Protein AF-A0A5E5AR67-F1 (afdb_monomer)

pLDDT: mean 87.69, std 8.33, range [43.53, 94.31]

Foldseek 3Di:
DPLDADAFQKDWQDPDPDQVVVVVVLVVQQVVVQVVQCVVCPPNGDRDDSCVRHDCLPTNHRHMDGDDCVVVVVRHDD

Solvent-accessible surface area (backbone atoms only — not comparable to full-atom values): 4798 Å² total; per-residue (Å²): 130,80,86,78,49,37,89,61,57,64,49,69,40,80,82,45,92,60,52,64,65,59,50,51,53,42,55,50,51,44,54,52,52,52,51,54,46,39,74,72,44,52,90,77,51,74,86,75,63,78,63,78,70,47,54,64,48,76,31,54,43,80,4,48,43,78,56,63,52,84,84,44,52,86,54,37,54,132

Organism: NCBI:txid2508301

Sequence (78 aa):
MSRSKRKTPICGVTSAVSEAEDKALWHRAHRRSERVALERDGIEYIASNRHAHSSTWRMGKDGKHFFDAAEWPTVMRK

Secondary structure (DSSP, 8-state):
-----BSS-EEE----S-SHHHHHHHHHHHHHHHHHHHHHHGGG--PPPGGGS--GGGSTTT-EEE--TTT-GGGB--

Mean predicted aligned error: 6.26 Å

Nearest PDB structures (foldseek):
  4fpi-assembly1_C  TM=3.882E-01  e=3.255E+00  Rhodococcus opacus

Structure (mmCIF, N/CA/C/O backbone):
data_AF-A0A5E5AR67-F1
#
_entry.id   AF-A0A5E5AR67-F1
#
loop_
_atom_site.group_PDB
_atom_site.id
_atom_site.type_symbol
_atom_site.label_atom_id
_atom_site.label_alt_id
_atom_site.label_comp_id
_atom_site.label_asym_id
_atom_site.label_entity_id
_atom_site.label_seq_id
_atom_site.pdbx_PDB_ins_code
_atom_site.Cartn_x
_atom_site.Cartn_y
_atom_site.Cartn_z
_atom_site.occupancy
_atom_site.B_iso_or_equiv
_atom_site.auth_seq_id
_atom_site.auth_comp_id
_atom_site.auth_asym_id
_atom_site.auth_atom_id
_atom_site.pdbx_PDB_model_num
ATOM 1 N N . MET A 1 1 ? -3.565 -3.513 31.645 1.00 43.53 1 MET A N 1
ATOM 2 C CA . MET A 1 1 ? -3.772 -2.358 30.742 1.00 43.53 1 MET A CA 1
ATOM 3 C C . MET A 1 1 ? -5.201 -1.869 30.897 1.00 43.53 1 MET A C 1
ATOM 5 O O . MET A 1 1 ? -6.112 -2.675 30.738 1.00 43.53 1 MET A O 1
ATOM 9 N N . SER A 1 2 ? -5.411 -0.605 31.279 1.00 47.03 2 SER A N 1
ATOM 10 C CA . SER A 1 2 ? -6.764 -0.042 31.355 1.00 47.03 2 SER A CA 1
ATOM 11 C C . SER A 1 2 ? -7.406 -0.093 29.965 1.00 47.03 2 SER A C 1
ATOM 13 O O . SER A 1 2 ? -6.738 0.107 28.950 1.00 47.03 2 SER A O 1
ATOM 15 N N . ARG A 1 3 ? -8.698 -0.427 29.899 1.00 64.88 3 ARG A N 1
ATOM 16 C CA . ARG A 1 3 ? -9.461 -0.523 28.646 1.00 64.88 3 ARG A CA 1
ATOM 17 C C . ARG A 1 3 ? -9.771 0.877 28.109 1.00 64.88 3 ARG A C 1
ATOM 19 O O . ARG A 1 3 ? -10.929 1.287 28.078 1.00 64.88 3 ARG A O 1
ATOM 26 N N . SER A 1 4 ? -8.734 1.631 27.742 1.00 79.56 4 SER A N 1
ATOM 27 C CA . SER A 1 4 ? -8.889 2.930 27.095 1.00 79.56 4 SER A CA 1
ATOM 28 C C . SER A 1 4 ? -9.692 2.735 25.812 1.00 79.56 4 SER A C 1
ATOM 30 O O . SER A 1 4 ? -9.274 2.015 24.901 1.00 79.56 4 SER A O 1
ATOM 32 N N . LYS A 1 5 ? -10.892 3.313 25.784 1.00 86.69 5 LYS A N 1
ATOM 33 C CA . LYS A 1 5 ? -11.757 3.283 24.610 1.00 86.69 5 LYS A CA 1
ATOM 34 C C . LYS A 1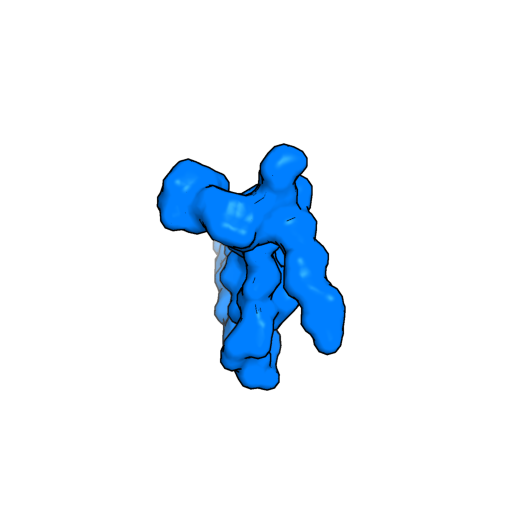 5 ? -11.262 4.291 23.580 1.00 86.69 5 LYS A C 1
ATOM 36 O O . LYS A 1 5 ? -10.714 5.338 23.925 1.00 86.69 5 LYS A O 1
ATOM 41 N N . ARG A 1 6 ? -11.453 3.977 22.304 1.00 89.75 6 ARG A N 1
ATOM 42 C CA . ARG A 1 6 ? -10.934 4.774 21.190 1.00 89.75 6 ARG A CA 1
ATOM 43 C C . ARG A 1 6 ? -11.815 5.996 20.936 1.00 89.75 6 ARG A C 1
ATOM 45 O O . ARG A 1 6 ? -13.035 5.900 20.986 1.00 89.75 6 ARG A O 1
ATOM 52 N N . LYS A 1 7 ? -11.199 7.146 20.645 1.00 91.81 7 LYS A N 1
ATOM 53 C CA . LYS A 1 7 ? -11.906 8.339 20.136 1.00 91.81 7 LYS A CA 1
ATOM 54 C C . LYS A 1 7 ? -12.154 8.233 18.630 1.00 91.81 7 LYS A C 1
ATOM 56 O O . LYS A 1 7 ? -13.232 8.567 18.162 1.00 91.81 7 LYS A O 1
ATOM 61 N N . THR A 1 8 ? -11.148 7.775 17.889 1.00 92.69 8 THR A N 1
ATOM 62 C CA . THR A 1 8 ? -11.199 7.616 16.432 1.00 92.69 8 THR A CA 1
ATOM 63 C C . THR A 1 8 ? -11.348 6.134 16.101 1.00 92.69 8 THR A C 1
ATOM 65 O O . THR A 1 8 ? -10.632 5.331 16.712 1.00 92.69 8 THR A O 1
ATOM 68 N N . PRO A 1 9 ? -12.220 5.746 15.156 1.00 93.25 9 PRO A N 1
ATOM 69 C CA . PRO A 1 9 ? -12.462 4.345 14.836 1.00 93.25 9 PRO A CA 1
ATOM 70 C C . PRO A 1 9 ? -11.354 3.780 13.934 1.00 93.25 9 PRO A C 1
ATOM 72 O O . PRO A 1 9 ? -11.576 3.419 12.785 1.00 93.25 9 PRO A O 1
ATOM 75 N N . ILE A 1 10 ? -10.127 3.753 14.458 1.00 93.44 10 ILE A N 1
ATOM 76 C CA . ILE A 1 10 ? -8.945 3.186 13.807 1.00 93.44 10 ILE A CA 1
ATOM 77 C C . ILE A 1 10 ? -8.401 2.054 14.676 1.00 93.44 10 ILE A C 1
ATOM 79 O O . ILE A 1 10 ? -8.193 2.214 15.886 1.00 93.44 10 ILE A O 1
ATOM 83 N N . CYS A 1 11 ? -8.125 0.914 14.055 1.00 90.25 11 CYS A N 1
ATOM 84 C CA . CYS A 1 11 ? -7.398 -0.198 14.654 1.00 90.25 11 CYS A CA 1
ATOM 85 C C . CYS A 1 11 ? -6.116 -0.486 13.863 1.00 90.25 11 CYS A C 1
ATOM 87 O O . CYS A 1 11 ? -6.032 -0.203 12.670 1.00 90.25 11 CYS A O 1
ATOM 89 N N . GLY A 1 12 ? -5.093 -0.986 14.558 1.00 89.62 12 GLY A N 1
ATOM 90 C CA . GLY A 1 12 ? -3.857 -1.448 13.931 1.00 89.62 12 GLY A CA 1
ATOM 91 C C . GLY A 1 12 ? -3.907 -2.951 13.675 1.00 89.62 12 GLY A C 1
ATOM 92 O O . GLY A 1 12 ? -4.592 -3.669 14.406 1.00 89.62 12 GLY A O 1
ATOM 93 N N . VAL A 1 13 ? -3.165 -3.424 12.677 1.00 88.88 13 VAL A N 1
ATOM 94 C CA . VAL A 1 13 ? -2.949 -4.857 12.451 1.00 88.88 13 VAL A CA 1
ATOM 95 C C . VAL A 1 13 ? -1.802 -5.324 13.343 1.00 88.88 13 VAL A C 1
ATOM 97 O O . VAL A 1 13 ? -0.696 -4.794 13.275 1.00 88.88 13 VAL A O 1
ATOM 100 N N . THR A 1 14 ? -2.068 -6.295 14.218 1.00 82.19 1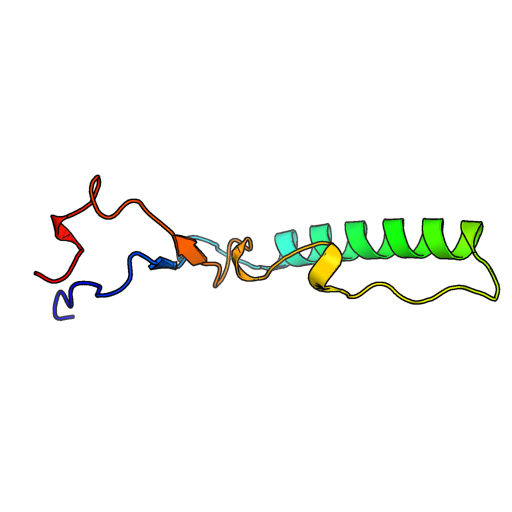4 THR A N 1
ATOM 101 C CA . THR A 1 14 ? -1.086 -6.781 15.208 1.00 82.19 14 THR A CA 1
ATOM 102 C C . THR A 1 14 ? -0.744 -8.259 15.055 1.00 82.19 14 THR A C 1
ATOM 104 O O . THR A 1 14 ? 0.064 -8.776 15.818 1.00 82.19 14 THR A O 1
ATOM 107 N N . SER A 1 15 ? -1.384 -8.962 14.121 1.00 85.25 15 SER A N 1
ATOM 108 C CA . SER A 1 15 ? -1.244 -10.411 13.941 1.00 85.25 15 SER A CA 1
ATOM 109 C C . SER A 1 15 ? -0.170 -10.808 12.928 1.00 85.25 15 SER A C 1
ATOM 111 O O . SER A 1 15 ? 0.142 -11.992 12.818 1.00 85.25 15 SER A O 1
ATOM 113 N N . ALA A 1 16 ? 0.398 -9.859 12.179 1.00 85.69 16 ALA A N 1
ATOM 114 C CA . ALA A 1 16 ? 1.415 -10.184 11.190 1.00 85.69 16 ALA A CA 1
ATOM 115 C C . ALA A 1 16 ? 2.742 -10.567 11.850 1.00 85.69 16 ALA A C 1
ATOM 117 O O . ALA A 1 16 ? 3.294 -9.835 12.671 1.00 85.69 16 ALA A O 1
ATOM 118 N N . VAL A 1 17 ? 3.282 -11.706 11.422 1.00 87.88 17 VAL A N 1
ATOM 119 C CA . VAL A 1 17 ? 4.583 -12.220 11.872 1.00 87.88 17 VAL A CA 1
ATOM 120 C C . VAL A 1 17 ? 5.734 -11.391 11.288 1.00 87.88 17 VAL A C 1
ATOM 122 O O . VAL A 1 17 ? 6.773 -11.220 11.921 1.00 87.88 17 VAL A O 1
ATOM 125 N N . SER A 1 18 ? 5.562 -10.860 10.075 1.00 87.25 18 SER A N 1
ATOM 126 C CA . SER A 1 18 ? 6.595 -10.130 9.340 1.00 87.25 18 SER A CA 1
ATOM 127 C C . SER A 1 18 ? 5.984 -9.181 8.307 1.00 87.25 18 SER A C 1
ATOM 129 O O . SER A 1 18 ? 4.850 -9.361 7.880 1.00 87.25 18 SER A O 1
ATOM 131 N N . GLU A 1 19 ? 6.771 -8.193 7.885 1.00 88.81 19 GLU A N 1
ATOM 132 C CA . GLU A 1 19 ? 6.465 -7.252 6.793 1.00 88.81 19 GLU A CA 1
ATOM 133 C C . GLU A 1 19 ? 7.203 -7.630 5.489 1.00 88.81 19 GLU A C 1
ATOM 135 O O . GLU A 1 19 ? 7.130 -6.932 4.478 1.00 88.81 19 GLU A O 1
ATOM 140 N N . ALA A 1 20 ? 8.001 -8.705 5.514 1.00 90.19 20 ALA A N 1
ATOM 141 C CA . ALA A 1 20 ? 8.900 -9.058 4.416 1.00 90.19 20 ALA A CA 1
ATOM 142 C C . ALA A 1 20 ? 8.148 -9.374 3.115 1.00 90.19 20 ALA A C 1
ATOM 144 O O . ALA A 1 20 ? 8.582 -8.961 2.038 1.00 90.19 20 ALA A O 1
ATOM 145 N N . GLU A 1 21 ? 7.017 -10.075 3.212 1.00 89.94 21 GLU A N 1
ATOM 146 C CA . GLU A 1 21 ? 6.196 -10.433 2.056 1.00 89.94 21 GLU A CA 1
ATOM 147 C C . GLU A 1 21 ? 5.560 -9.197 1.409 1.00 89.94 21 GLU A C 1
ATOM 149 O O . GLU A 1 21 ? 5.731 -8.985 0.206 1.00 89.94 21 GLU A O 1
ATOM 154 N N . ASP A 1 22 ? 4.935 -8.332 2.213 1.00 89.31 22 ASP A N 1
ATOM 155 C CA . ASP A 1 22 ? 4.332 -7.077 1.751 1.00 89.31 22 ASP A CA 1
ATOM 156 C C . ASP A 1 22 ? 5.358 -6.194 1.034 1.00 89.31 22 ASP A C 1
ATOM 158 O O . ASP A 1 22 ? 5.118 -5.713 -0.079 1.00 89.31 22 ASP A O 1
ATOM 162 N N . LYS A 1 23 ? 6.553 -6.043 1.624 1.00 88.94 23 LYS A N 1
ATOM 163 C CA . LYS A 1 23 ? 7.663 -5.306 1.002 1.00 88.94 23 LYS A CA 1
ATOM 164 C C . LYS A 1 23 ? 8.105 -5.940 -0.308 1.00 88.94 23 LYS A C 1
ATOM 166 O O . LYS A 1 23 ? 8.360 -5.226 -1.279 1.00 88.94 23 LYS A O 1
ATOM 171 N N . ALA A 1 24 ? 8.198 -7.267 -0.363 1.00 92.06 24 ALA A N 1
ATOM 172 C CA . ALA A 1 24 ? 8.608 -7.970 -1.570 1.00 92.06 24 ALA A CA 1
ATOM 173 C C . ALA A 1 24 ? 7.588 -7.801 -2.706 1.00 92.06 24 ALA A C 1
ATOM 175 O O . ALA A 1 24 ? 7.995 -7.586 -3.851 1.00 92.06 24 ALA A O 1
ATOM 176 N N . LEU A 1 25 ? 6.290 -7.885 -2.406 1.00 90.81 25 LEU A N 1
ATOM 177 C CA . LEU A 1 25 ? 5.208 -7.662 -3.369 1.00 90.81 25 LEU A CA 1
ATOM 178 C C . LEU A 1 25 ? 5.221 -6.224 -3.885 1.00 90.81 25 LEU A C 1
ATOM 180 O O . LEU A 1 25 ? 5.237 -5.996 -5.096 1.00 90.81 25 LEU A O 1
ATOM 184 N N . TRP A 1 26 ? 5.315 -5.256 -2.978 1.00 90.69 26 TRP A N 1
ATOM 185 C CA . TRP A 1 26 ? 5.374 -3.842 -3.323 1.00 90.69 26 TRP A CA 1
ATOM 186 C C . TRP A 1 26 ? 6.594 -3.488 -4.179 1.00 90.69 26 TRP A C 1
ATOM 188 O O . TRP A 1 26 ? 6.446 -2.881 -5.240 1.00 90.69 26 TRP A O 1
ATOM 198 N N . HIS A 1 27 ? 7.796 -3.918 -3.785 1.00 92.00 27 HIS A N 1
ATOM 199 C CA . HIS A 1 27 ? 9.009 -3.681 -4.570 1.00 92.00 27 HIS A CA 1
ATOM 200 C C . HIS A 1 27 ? 8.954 -4.354 -5.946 1.00 92.00 27 HIS A C 1
ATOM 202 O O . HIS A 1 27 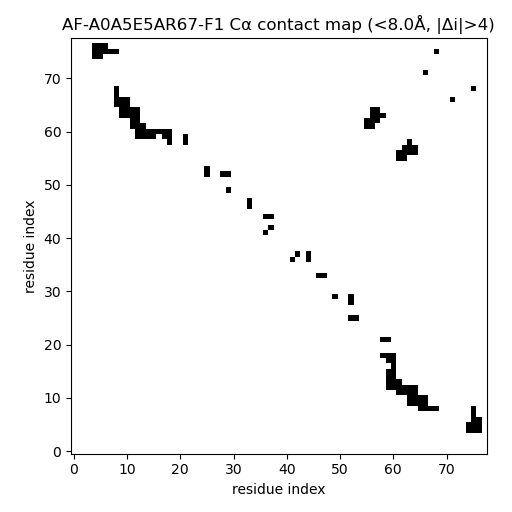? 9.562 -3.857 -6.895 1.00 92.00 27 HIS A O 1
ATOM 208 N N . ARG A 1 28 ? 8.277 -5.503 -6.079 1.00 93.38 28 ARG A N 1
ATOM 209 C CA . ARG A 1 28 ? 8.057 -6.154 -7.380 1.00 93.38 28 ARG A CA 1
ATOM 210 C C . ARG A 1 28 ? 7.099 -5.342 -8.253 1.00 93.38 28 ARG A C 1
ATOM 212 O O . ARG A 1 28 ? 7.401 -5.139 -9.426 1.00 93.38 28 ARG A O 1
ATOM 219 N N . ALA A 1 29 ? 5.990 -4.864 -7.689 1.00 90.75 29 ALA A N 1
ATOM 220 C CA . ALA A 1 29 ? 5.007 -4.056 -8.407 1.00 90.75 29 ALA A CA 1
ATOM 221 C C . ALA A 1 29 ? 5.610 -2.733 -8.901 1.00 90.75 29 ALA A C 1
ATOM 223 O O . ALA A 1 29 ? 5.516 -2.439 -10.089 1.00 90.75 29 ALA A O 1
ATOM 224 N N . HIS A 1 30 ? 6.303 -2.004 -8.021 1.00 92.31 30 HIS A N 1
ATOM 225 C CA . HIS A 1 30 ? 6.959 -0.744 -8.369 1.00 92.31 30 HIS A CA 1
ATOM 226 C C . HIS A 1 30 ? 8.025 -0.941 -9.452 1.00 92.31 30 HIS A C 1
ATOM 228 O O . HIS A 1 30 ? 7.984 -0.291 -10.487 1.00 92.31 30 HIS A O 1
ATOM 234 N N . ARG A 1 31 ? 8.934 -1.914 -9.305 1.00 92.56 31 ARG A N 1
ATOM 235 C CA . ARG A 1 31 ? 9.947 -2.168 -10.349 1.00 92.56 31 ARG A CA 1
ATOM 236 C C . ARG A 1 31 ? 9.332 -2.533 -11.698 1.00 92.56 31 ARG A C 1
ATOM 238 O O . ARG A 1 31 ? 9.874 -2.165 -12.734 1.00 92.56 31 ARG A O 1
ATOM 245 N N . ARG A 1 32 ? 8.209 -3.259 -11.700 1.00 93.06 32 ARG A N 1
ATOM 246 C CA . ARG A 1 32 ? 7.501 -3.604 -12.936 1.00 93.06 32 ARG A CA 1
ATOM 247 C C . ARG A 1 32 ? 6.918 -2.363 -13.611 1.00 93.06 32 ARG A C 1
ATOM 249 O O . ARG A 1 32 ? 7.084 -2.241 -14.819 1.00 93.06 32 ARG A O 1
ATOM 256 N N . SER A 1 33 ? 6.251 -1.481 -12.870 1.00 90.94 33 SER A N 1
ATOM 257 C CA . SER A 1 33 ? 5.677 -0.257 -13.443 1.00 90.94 33 SER A CA 1
ATOM 258 C C . SER A 1 33 ? 6.749 0.719 -13.912 1.00 90.94 33 SER A C 1
ATOM 260 O O . SER A 1 33 ? 6.625 1.246 -15.008 1.00 90.94 33 SER A O 1
ATOM 262 N N . GLU A 1 34 ? 7.815 0.901 -13.129 1.00 92.50 34 GLU A N 1
ATOM 263 C CA . GLU A 1 34 ? 8.945 1.771 -13.480 1.00 92.50 34 GLU A CA 1
ATOM 264 C C . GLU A 1 34 ? 9.611 1.290 -14.770 1.00 92.50 34 GLU A C 1
ATOM 266 O O . GLU A 1 34 ? 9.853 2.083 -15.668 1.00 92.50 34 GLU A O 1
ATOM 271 N N . ARG A 1 35 ? 9.831 -0.025 -14.916 1.00 93.31 35 ARG A N 1
ATOM 272 C CA . ARG A 1 35 ? 10.389 -0.597 -16.149 1.00 93.31 35 ARG A CA 1
ATOM 273 C C . ARG A 1 35 ? 9.509 -0.310 -17.365 1.00 93.31 35 ARG A C 1
ATOM 275 O O . ARG A 1 35 ? 10.024 0.101 -18.393 1.00 93.31 35 ARG A O 1
ATOM 282 N N . VAL A 1 36 ? 8.198 -0.525 -17.248 1.00 92.94 36 VAL A N 1
ATOM 283 C CA . VAL A 1 36 ? 7.258 -0.274 -18.354 1.00 92.94 36 VAL A CA 1
ATOM 284 C C . VAL A 1 36 ? 7.218 1.212 -18.713 1.00 92.94 36 VAL A C 1
ATOM 286 O O . VAL A 1 36 ? 7.181 1.554 -19.889 1.00 92.94 36 VAL A O 1
ATOM 289 N N . ALA A 1 37 ? 7.240 2.094 -17.715 1.00 90.75 37 ALA A N 1
ATOM 290 C CA . ALA A 1 37 ? 7.232 3.533 -17.939 1.00 90.75 37 ALA A CA 1
ATOM 291 C C . ALA A 1 37 ? 8.553 4.027 -18.554 1.00 90.75 37 ALA A C 1
ATOM 293 O O . ALA A 1 37 ? 8.520 4.813 -19.491 1.00 90.75 37 ALA A O 1
ATOM 294 N N . LEU A 1 38 ? 9.698 3.493 -18.120 1.00 92.69 38 LEU A N 1
ATOM 295 C CA . LEU A 1 38 ? 11.006 3.738 -18.738 1.00 92.69 38 LEU A CA 1
ATOM 296 C C . LEU A 1 38 ? 11.055 3.270 -20.197 1.00 92.69 38 LEU A C 1
ATOM 298 O O . LEU A 1 38 ? 11.531 4.004 -21.055 1.00 92.69 38 LEU A O 1
ATOM 302 N N . GLU A 1 39 ? 10.553 2.067 -20.490 1.00 93.38 39 GLU A N 1
ATOM 303 C CA . GLU A 1 39 ? 10.476 1.541 -21.862 1.00 93.38 39 GLU A CA 1
ATOM 304 C C . GLU A 1 39 ? 9.569 2.403 -22.755 1.00 93.38 39 GLU A C 1
ATOM 306 O O . GLU A 1 39 ? 9.839 2.541 -23.946 1.00 93.38 39 GLU A O 1
ATOM 311 N N . ARG A 1 40 ? 8.507 2.990 -22.189 1.00 92.25 40 ARG A N 1
ATOM 312 C CA . ARG A 1 40 ? 7.547 3.830 -22.915 1.00 92.25 40 ARG A CA 1
ATOM 313 C C . ARG A 1 40 ? 8.049 5.260 -23.139 1.00 92.25 40 ARG A C 1
ATOM 315 O O . ARG A 1 40 ? 7.921 5.770 -24.246 1.00 92.25 40 ARG A O 1
ATOM 322 N N . ASP A 1 41 ? 8.566 5.897 -22.092 1.00 91.50 41 ASP A N 1
ATOM 323 C CA . ASP A 1 41 ? 8.833 7.343 -22.056 1.00 91.50 41 ASP A CA 1
ATOM 324 C C . ASP A 1 41 ? 10.317 7.677 -22.288 1.00 91.50 41 ASP A C 1
ATOM 326 O O . ASP A 1 41 ? 10.660 8.805 -22.645 1.00 91.50 41 ASP A O 1
ATOM 330 N N . GLY A 1 42 ? 11.213 6.696 -22.131 1.00 89.44 42 GLY A N 1
ATOM 331 C CA . GLY A 1 42 ? 12.635 6.830 -22.429 1.00 89.44 42 GLY A CA 1
ATOM 332 C C . GLY A 1 42 ? 13.293 7.991 -21.681 1.00 89.44 42 GLY A C 1
ATOM 333 O O . GLY A 1 42 ? 13.430 7.962 -20.461 1.00 89.44 42 GLY A O 1
ATOM 334 N N . ILE A 1 43 ? 13.736 9.002 -22.432 1.00 88.38 43 ILE A N 1
ATOM 335 C CA . ILE A 1 43 ? 14.469 10.166 -21.907 1.00 88.38 43 ILE A CA 1
ATOM 336 C C . ILE A 1 43 ? 13.548 11.111 -21.117 1.00 88.38 43 ILE A C 1
ATOM 338 O O . ILE A 1 43 ? 13.998 11.729 -20.158 1.00 88.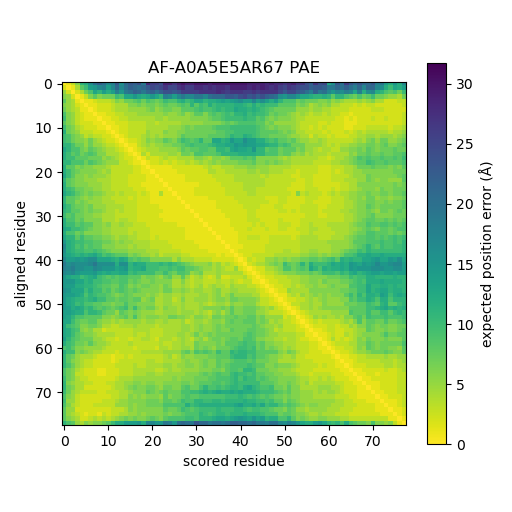38 43 ILE A O 1
ATOM 342 N N . GLU A 1 44 ? 12.260 11.171 -21.458 1.00 91.75 44 GLU A N 1
ATOM 343 C CA . GLU A 1 44 ? 11.258 12.020 -20.787 1.00 91.75 44 GLU A CA 1
ATOM 344 C C . GLU A 1 44 ? 10.692 11.370 -19.514 1.00 91.75 44 GLU A C 1
ATOM 346 O O . GLU A 1 44 ? 9.693 11.811 -18.943 1.00 91.75 44 GLU A O 1
ATOM 351 N N . TYR A 1 45 ? 11.307 10.275 -19.070 1.00 91.62 45 TYR A N 1
ATOM 352 C CA . TYR A 1 45 ? 10.823 9.508 -17.943 1.00 91.62 45 TYR A CA 1
ATOM 353 C C . TYR A 1 45 ? 10.889 10.281 -16.618 1.00 91.62 45 TYR A C 1
ATOM 355 O O . TYR A 1 45 ? 11.940 10.776 -16.208 1.0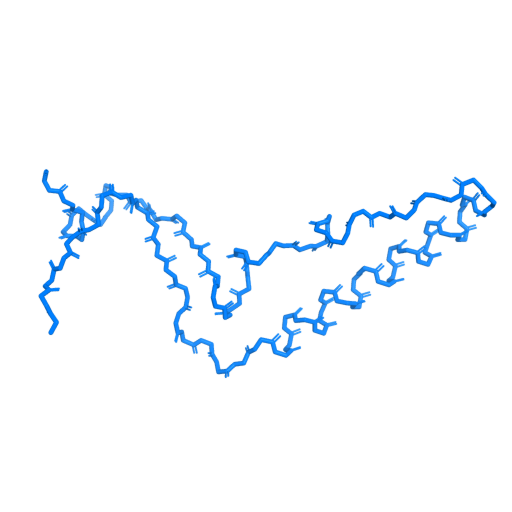0 91.62 45 TYR A O 1
ATOM 363 N N . ILE A 1 46 ? 9.772 10.276 -15.885 1.00 89.44 46 ILE A N 1
ATOM 364 C CA . ILE A 1 46 ? 9.676 10.804 -14.523 1.00 89.44 46 ILE A CA 1
ATOM 365 C C . ILE A 1 46 ? 9.342 9.657 -13.568 1.00 89.44 46 ILE A C 1
ATOM 367 O O . ILE A 1 46 ? 8.301 9.010 -13.692 1.00 89.44 46 ILE A O 1
ATOM 371 N N . ALA A 1 47 ? 10.218 9.434 -12.584 1.00 86.56 47 ALA A N 1
ATOM 372 C CA . ALA A 1 47 ? 10.054 8.379 -11.588 1.00 86.56 47 ALA A CA 1
ATOM 373 C C . ALA A 1 47 ? 8.744 8.531 -10.806 1.00 86.56 47 ALA A C 1
ATOM 375 O O . ALA A 1 47 ? 8.440 9.606 -10.273 1.00 86.56 47 ALA A O 1
ATOM 376 N N . SER A 1 48 ? 7.975 7.444 -10.695 1.00 85.50 48 SER A N 1
ATOM 377 C CA . SER A 1 48 ? 6.725 7.482 -9.944 1.00 85.50 48 SER A CA 1
ATOM 378 C C . SER A 1 48 ? 7.001 7.514 -8.447 1.00 85.50 48 SER A C 1
ATOM 380 O O . SER A 1 48 ? 7.948 6.909 -7.933 1.00 85.50 48 SER A O 1
ATOM 382 N N . ASN A 1 49 ? 6.125 8.191 -7.700 1.00 86.12 49 ASN A N 1
ATOM 383 C CA . ASN A 1 49 ? 6.194 8.135 -6.249 1.00 86.12 49 ASN A CA 1
ATOM 384 C C . ASN A 1 49 ? 6.028 6.678 -5.798 1.00 86.12 49 ASN A C 1
ATOM 386 O O . ASN A 1 49 ? 5.059 6.000 -6.129 1.00 86.12 49 ASN A O 1
ATOM 390 N N . ARG A 1 50 ? 6.954 6.216 -4.970 1.00 77.25 50 ARG A N 1
ATOM 391 C CA . ARG A 1 50 ? 6.958 4.895 -4.345 1.00 77.25 50 ARG A CA 1
ATOM 392 C C . ARG A 1 50 ? 5.631 4.531 -3.633 1.00 77.25 50 ARG A C 1
ATOM 394 O O . ARG A 1 50 ? 5.269 3.351 -3.582 1.00 77.25 50 ARG A O 1
ATOM 401 N N . HIS A 1 51 ? 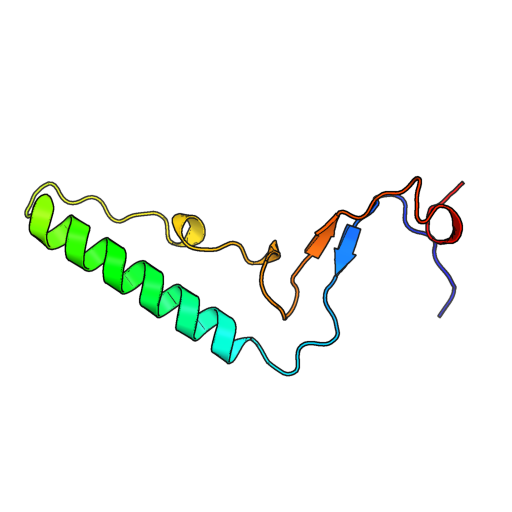4.897 5.518 -3.116 1.00 82.06 51 HIS A N 1
ATOM 402 C CA . HIS A 1 51 ? 3.575 5.350 -2.496 1.00 82.06 51 HIS A CA 1
ATOM 403 C C . HIS A 1 51 ? 2.422 5.163 -3.497 1.00 82.06 51 HIS A C 1
ATOM 405 O O . HIS A 1 51 ? 1.317 4.815 -3.090 1.00 82.06 51 HIS A O 1
ATOM 411 N N . ALA A 1 52 ? 2.658 5.334 -4.801 1.00 81.94 52 ALA A N 1
ATOM 412 C CA . ALA A 1 52 ? 1.655 5.072 -5.833 1.00 81.94 52 ALA A CA 1
ATOM 413 C C . ALA A 1 52 ? 1.269 3.584 -5.909 1.00 81.94 52 ALA A C 1
ATOM 415 O O . ALA A 1 52 ? 0.171 3.246 -6.341 1.00 81.94 52 ALA A O 1
ATOM 416 N N . HIS A 1 53 ? 2.157 2.686 -5.471 1.00 81.06 53 HIS A N 1
ATOM 417 C CA . HIS A 1 53 ? 1.960 1.237 -5.592 1.00 81.06 53 HIS A CA 1
ATOM 418 C C . HIS A 1 53 ? 1.478 0.569 -4.308 1.00 81.06 53 HIS A C 1
ATOM 420 O O . HIS A 1 53 ? 0.921 -0.525 -4.357 1.00 81.06 53 HIS A O 1
ATOM 426 N N . SER A 1 54 ? 1.720 1.182 -3.149 1.00 82.31 54 SER A N 1
ATOM 427 C CA . SER A 1 54 ? 1.214 0.683 -1.874 1.00 82.31 54 SER A CA 1
ATOM 428 C C . SER A 1 54 ? 1.198 1.780 -0.813 1.00 82.31 54 SER A C 1
ATOM 430 O O . SER A 1 54 ? 1.903 2.785 -0.905 1.00 82.31 54 SER A O 1
ATOM 432 N N . SER A 1 55 ? 0.403 1.546 0.228 1.00 85.38 55 SER A N 1
ATOM 433 C CA . SER A 1 55 ? 0.394 2.354 1.441 1.00 85.38 55 SER A CA 1
ATOM 434 C C . SER A 1 55 ? 0.751 1.470 2.624 1.00 85.38 55 SER A C 1
ATOM 436 O O . SER A 1 55 ? 0.259 0.345 2.725 1.00 85.38 55 SER A O 1
ATOM 438 N N . THR A 1 56 ? 1.542 2.004 3.552 1.00 82.69 56 THR A N 1
ATOM 439 C CA . THR A 1 56 ? 1.862 1.346 4.826 1.00 82.69 56 THR A CA 1
ATOM 440 C C . THR A 1 56 ? 0.611 1.028 5.639 1.00 82.69 56 THR A C 1
ATOM 442 O O . THR A 1 56 ? 0.589 0.044 6.364 1.00 82.69 56 THR A O 1
ATOM 445 N N . TRP A 1 57 ? -0.481 1.780 5.454 1.00 86.50 57 TRP A N 1
ATOM 446 C CA . TRP A 1 57 ? -1.769 1.482 6.090 1.00 86.50 57 TRP A CA 1
ATOM 447 C C . TRP A 1 57 ? -2.347 0.125 5.679 1.00 86.50 57 TRP A C 1
ATOM 449 O O . TRP A 1 57 ? -3.098 -0.461 6.448 1.00 86.50 57 TRP A O 1
ATOM 459 N N . ARG A 1 58 ? -2.006 -0.372 4.484 1.00 83.50 58 ARG A N 1
ATOM 460 C CA . ARG A 1 58 ? -2.500 -1.652 3.958 1.00 83.50 58 ARG A CA 1
ATOM 461 C C . ARG A 1 58 ? -1.577 -2.836 4.257 1.00 83.50 58 ARG A C 1
ATOM 463 O O . ARG A 1 58 ? -1.915 -3.945 3.862 1.00 83.50 58 ARG A O 1
ATOM 470 N N . MET A 1 59 ? -0.429 -2.611 4.894 1.00 87.81 59 MET A N 1
ATOM 471 C CA . MET A 1 59 ? 0.517 -3.681 5.217 1.00 87.81 59 MET A CA 1
ATOM 472 C C . MET A 1 59 ? 0.031 -4.492 6.418 1.00 87.81 59 MET A C 1
ATOM 474 O O . MET A 1 59 ? -0.658 -3.975 7.295 1.00 87.81 59 MET A O 1
ATOM 478 N N . GLY A 1 60 ? 0.399 -5.768 6.476 1.00 86.94 60 GLY A N 1
ATOM 479 C CA . GLY A 1 60 ? 0.047 -6.644 7.587 1.00 86.94 60 GLY A CA 1
ATOM 480 C C . GLY A 1 60 ? 0.717 -6.219 8.892 1.00 86.94 60 GLY A C 1
ATOM 481 O O . GLY A 1 60 ? 0.134 -6.364 9.963 1.00 86.94 60 GLY A O 1
ATOM 482 N N . LYS A 1 61 ? 1.929 -5.663 8.829 1.00 87.19 61 LYS A N 1
ATOM 483 C CA . LYS A 1 61 ? 2.615 -5.118 10.004 1.00 87.19 61 LYS A CA 1
ATOM 484 C C . LYS A 1 61 ? 2.450 -3.606 10.067 1.00 87.19 61 LYS A C 1
ATOM 486 O O . LYS A 1 61 ? 2.635 -2.928 9.063 1.00 87.19 61 LYS A O 1
ATOM 491 N N . ASP A 1 62 ? 2.107 -3.094 11.248 1.00 85.38 62 ASP A N 1
ATOM 492 C CA . ASP A 1 62 ? 1.920 -1.662 11.530 1.00 85.38 62 ASP A CA 1
ATOM 493 C C . ASP A 1 62 ? 0.849 -0.968 10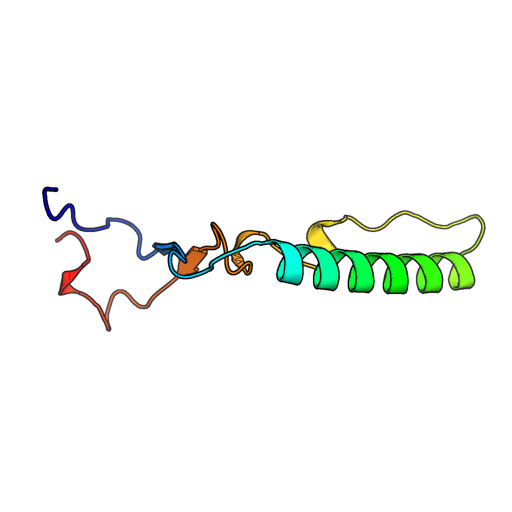.657 1.00 85.38 62 ASP A C 1
ATOM 495 O O . ASP A 1 62 ? 0.642 0.249 10.753 1.00 85.38 62 ASP A O 1
ATOM 499 N N . GLY A 1 63 ? 0.121 -1.748 9.849 1.00 89.69 63 GLY A N 1
ATOM 500 C CA . GLY A 1 63 ? -1.022 -1.305 9.073 1.00 89.69 63 GLY A CA 1
ATOM 501 C C . GLY A 1 63 ? -2.171 -0.864 9.957 1.00 89.69 63 GLY A C 1
ATOM 502 O O . GLY A 1 63 ? -2.233 -1.154 11.157 1.00 89.69 63 GLY A O 1
ATOM 503 N N . LYS A 1 64 ? -3.086 -0.112 9.355 1.00 92.44 64 LYS A N 1
ATOM 504 C CA . LYS A 1 64 ? -4.189 0.537 10.052 1.00 92.44 64 LYS A CA 1
ATOM 505 C C . LYS A 1 64 ? -5.441 0.462 9.204 1.00 92.44 64 LYS A C 1
ATOM 507 O O . LYS A 1 64 ? -5.413 0.733 8.005 1.00 92.44 64 LYS A O 1
ATOM 512 N N . HIS A 1 65 ? -6.554 0.184 9.861 1.00 90.62 65 HIS A N 1
ATOM 513 C CA . HIS A 1 65 ? -7.859 0.145 9.230 1.00 90.62 65 HIS A CA 1
ATOM 514 C C . HIS A 1 65 ? -8.830 1.023 9.995 1.00 90.62 65 HIS A C 1
ATOM 516 O O . HIS A 1 65 ? -8.806 1.085 11.227 1.00 90.62 65 HIS A O 1
ATOM 522 N N . PHE A 1 66 ? -9.687 1.699 9.240 1.00 92.75 66 PHE A N 1
ATOM 523 C CA . PHE A 1 66 ? -10.917 2.220 9.801 1.00 92.75 66 PHE A CA 1
ATOM 524 C C . PHE A 1 66 ? -11.897 1.065 9.987 1.00 92.75 66 PHE A C 1
ATOM 526 O O . PHE A 1 66 ? -11.948 0.157 9.158 1.00 92.75 66 PHE A O 1
ATOM 533 N N . PHE A 1 67 ? -12.656 1.106 11.073 1.00 91.69 67 PHE A N 1
ATOM 534 C CA . PHE A 1 67 ? -13.777 0.202 11.314 1.00 91.69 67 PHE A CA 1
ATOM 535 C C . PHE A 1 67 ? -15.050 1.023 11.514 1.00 91.69 67 PHE A C 1
ATOM 537 O O . PHE A 1 67 ? -14.975 2.218 11.806 1.00 91.69 6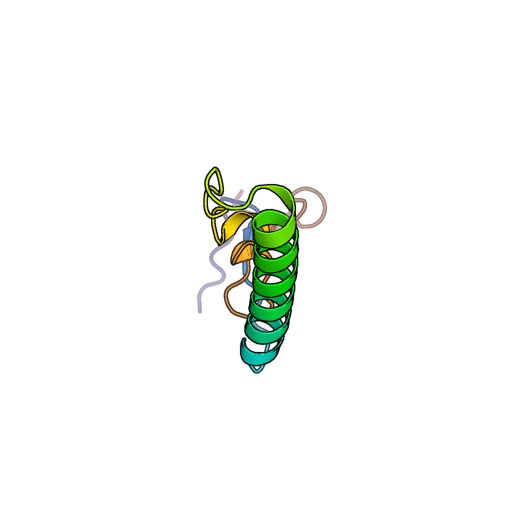7 PHE A O 1
ATOM 544 N N . ASP A 1 68 ? -16.218 0.406 11.359 1.00 93.50 68 ASP A N 1
ATOM 545 C CA . ASP A 1 68 ? -17.469 1.108 11.624 1.00 93.50 68 ASP A CA 1
ATOM 546 C C . ASP A 1 68 ? -17.702 1.237 13.139 1.00 93.50 68 ASP A C 1
ATOM 548 O O . ASP A 1 68 ? -17.790 0.253 13.878 1.00 93.50 68 ASP A O 1
ATOM 552 N N . ALA A 1 69 ? -17.796 2.477 13.616 1.00 92.50 69 ALA A N 1
ATOM 553 C CA . ALA A 1 69 ? -18.083 2.773 15.013 1.00 92.50 69 ALA A CA 1
ATOM 554 C C . ALA A 1 69 ? -19.496 2.332 15.431 1.00 92.50 69 ALA A C 1
ATOM 556 O O . ALA A 1 69 ? -19.703 2.044 16.611 1.00 92.50 69 ALA A O 1
ATOM 557 N N . ALA A 1 70 ? -20.449 2.285 14.493 1.00 92.62 70 ALA A N 1
ATOM 558 C CA . ALA A 1 70 ? -21.821 1.856 14.748 1.00 92.62 70 ALA A CA 1
ATOM 559 C C . ALA A 1 70 ? -21.922 0.338 14.951 1.00 92.62 70 ALA A C 1
ATOM 561 O O . ALA A 1 70 ? -22.681 -0.110 15.809 1.00 92.62 70 ALA A O 1
ATOM 562 N N . GLU A 1 71 ? -21.116 -0.445 14.227 1.00 94.31 71 GLU A N 1
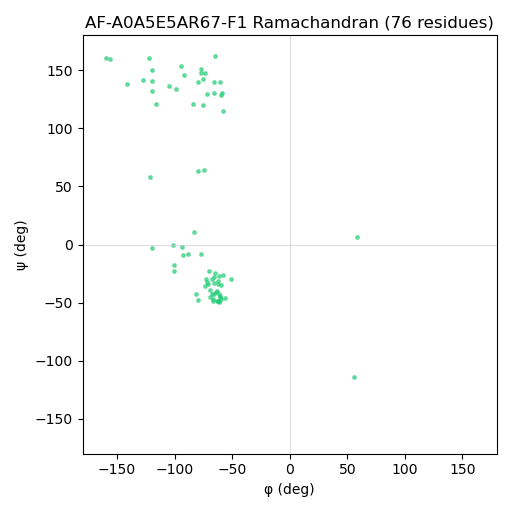ATOM 563 C CA . GLU A 1 71 ? -20.993 -1.894 14.435 1.00 94.31 71 GLU A CA 1
ATOM 564 C C . GLU A 1 71 ? -20.259 -2.225 15.744 1.00 94.31 71 GLU A C 1
ATOM 566 O O . GLU A 1 71 ? -20.592 -3.193 16.430 1.00 94.31 71 GLU A O 1
ATOM 571 N N . TRP A 1 72 ? -19.281 -1.393 16.130 1.00 90.81 72 TRP A N 1
ATOM 572 C CA . TRP A 1 72 ? -18.423 -1.620 17.299 1.00 90.81 72 TRP A CA 1
ATOM 573 C C . TRP A 1 72 ? -18.495 -0.484 18.341 1.00 90.81 72 TRP A C 1
ATOM 575 O O . TRP A 1 72 ? -17.465 0.077 18.735 1.00 90.81 72 TRP A O 1
ATOM 585 N N . PRO A 1 73 ? -19.678 -0.155 18.894 1.00 91.69 73 PRO A N 1
ATOM 586 C CA . PRO A 1 73 ? -19.834 0.989 19.797 1.00 91.69 73 PRO A CA 1
ATOM 587 C C . PRO A 1 73 ? -19.157 0.755 21.155 1.00 91.69 73 PRO A C 1
ATOM 589 O O . PRO A 1 73 ? -18.786 1.689 21.867 1.00 91.69 73 PRO A O 1
ATOM 592 N N . THR A 1 74 ? -18.948 -0.506 21.539 1.00 91.31 74 THR A N 1
ATOM 593 C CA . THR A 1 74 ? -18.375 -0.878 22.840 1.00 91.31 74 THR A CA 1
ATOM 594 C C . THR A 1 74 ? -16.909 -0.474 22.982 1.00 91.31 74 THR A C 1
ATOM 596 O O . THR A 1 74 ? -16.484 -0.157 24.100 1.00 91.31 74 THR A O 1
ATOM 599 N N . VAL A 1 75 ? -16.156 -0.435 21.876 1.00 90.06 75 VAL A N 1
ATOM 600 C CA . VAL A 1 75 ? -14.734 -0.053 21.847 1.00 90.06 75 VAL A CA 1
ATOM 601 C C . VAL A 1 75 ? -14.518 1.453 21.682 1.00 90.06 75 VAL A C 1
ATOM 603 O O . VAL A 1 75 ? -13.384 1.916 21.839 1.00 90.06 75 VAL A O 1
ATOM 606 N N . MET A 1 76 ? -15.585 2.212 21.419 1.00 92.44 76 MET A N 1
ATOM 607 C CA . MET A 1 76 ? -15.563 3.663 21.248 1.00 92.44 76 MET A CA 1
ATOM 608 C C . MET A 1 76 ? -15.832 4.393 22.566 1.00 92.44 76 MET A C 1
ATOM 610 O O . MET A 1 76 ? -16.555 3.917 23.448 1.00 92.44 76 MET A O 1
ATOM 614 N N . ARG A 1 77 ? -15.193 5.551 22.740 1.00 89.69 77 ARG A N 1
ATOM 615 C CA . ARG A 1 77 ? -15.456 6.451 23.864 1.00 89.69 77 ARG A CA 1
ATOM 616 C C . ARG A 1 77 ? -16.889 6.989 23.735 1.00 89.69 77 ARG A C 1
ATOM 618 O O . ARG A 1 77 ? -17.323 7.267 22.623 1.00 89.69 77 ARG A O 1
ATOM 625 N N . LYS A 1 78 ? -17.594 7.087 24.867 1.00 80.50 78 LYS A N 1
ATOM 626 C CA . LYS A 1 78 ? -18.883 7.788 24.945 1.00 80.50 78 LYS A CA 1
ATOM 627 C C . LYS A 1 78 ? -18.694 9.280 24.702 1.00 80.50 78 LYS A C 1
ATOM 629 O O . LYS A 1 78 ? -17.654 9.801 25.176 1.00 80.50 78 LYS A O 1
#

Radius of gyration: 18.58 Å; Cα contacts (8 Å, |Δi|>4): 70; chains: 1; bounding box: 36×24×54 Å